Protein AF-B2U3Y5-F1 (afdb_monomer)

Sequence (86 aa):
MKNLIAELLLKLAQKEEESKELCAQVEALEIIVTAMLRNMAQNDQQRLIEQVDGALYEVKPDASIPDDDTELLRNYVKKLLKHPRQ

InterPro domains:
  IPR019732 Sigma-S stabilisation anti-adaptor protein [MF_01198] (1-86)
  IPR019732 Sigma-S stabilisation anti-adaptor protein [NF007598] (1-86)
  IPR019732 Sigma-S stabilisation anti-adaptor protein [PF10796] (1-85)

Structure (mmCIF, N/CA/C/O backbone):
data_AF-B2U3Y5-F1
#
_entry.id   AF-B2U3Y5-F1
#
loop_
_atom_site.group_PD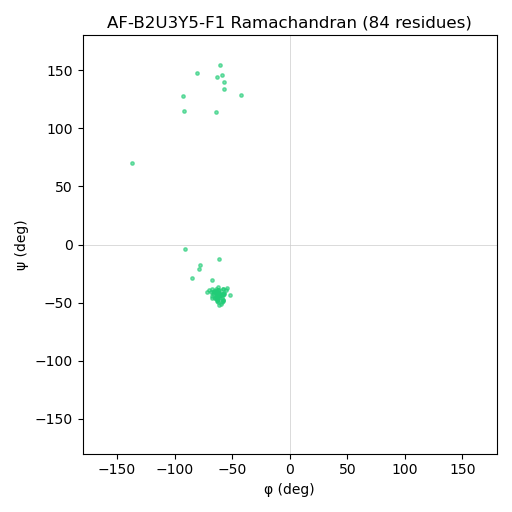B
_atom_site.id
_atom_site.type_symbol
_atom_site.label_atom_id
_atom_site.label_alt_id
_atom_site.label_comp_id
_atom_site.label_asym_id
_atom_site.label_entity_id
_atom_site.label_seq_id
_atom_site.pdbx_PDB_ins_code
_atom_site.Cartn_x
_atom_site.Cartn_y
_atom_site.Cartn_z
_atom_site.occupancy
_atom_site.B_iso_or_equiv
_atom_site.auth_seq_id
_atom_site.auth_comp_id
_atom_site.auth_asym_id
_atom_site.auth_atom_id
_atom_site.pdbx_PDB_model_num
ATOM 1 N N . MET A 1 1 ? 30.220 7.942 -22.158 1.00 66.50 1 MET A N 1
ATOM 2 C CA . MET A 1 1 ? 30.013 7.099 -20.957 1.00 66.50 1 MET A CA 1
ATOM 3 C C . MET A 1 1 ? 29.888 7.919 -19.671 1.00 66.50 1 MET A C 1
ATOM 5 O O . MET A 1 1 ? 28.894 7.735 -18.990 1.00 66.50 1 MET A O 1
ATOM 9 N N . LYS A 1 2 ? 30.807 8.856 -19.358 1.00 77.12 2 LYS A N 1
ATOM 10 C CA . LYS A 1 2 ? 30.698 9.721 -18.156 1.00 77.12 2 LYS A CA 1
ATOM 11 C C . LYS A 1 2 ? 29.344 10.448 -18.037 1.00 77.12 2 LYS A C 1
ATOM 13 O O . LYS A 1 2 ? 28.752 10.421 -16.968 1.00 77.12 2 LYS A O 1
ATOM 18 N N . ASN A 1 3 ? 28.826 10.997 -19.140 1.00 90.50 3 ASN A N 1
ATOM 19 C CA . ASN A 1 3 ? 27.523 11.680 -19.150 1.00 90.50 3 ASN A CA 1
ATOM 20 C C . ASN A 1 3 ? 26.362 10.735 -18.812 1.00 90.50 3 ASN A C 1
ATOM 22 O O . ASN A 1 3 ? 25.526 11.079 -17.992 1.00 90.50 3 ASN A O 1
ATOM 26 N N . LEU A 1 4 ? 26.369 9.512 -19.356 1.00 95.25 4 LEU A N 1
ATOM 27 C CA . LEU A 1 4 ? 25.335 8.516 -19.061 1.00 95.25 4 LEU A CA 1
ATOM 28 C C . LEU A 1 4 ? 25.328 8.132 -17.575 1.00 95.25 4 LEU A C 1
ATOM 30 O O . LEU A 1 4 ? 24.265 8.032 -16.977 1.00 95.25 4 LEU A O 1
ATOM 34 N N . ILE A 1 5 ? 26.502 7.953 -16.961 1.00 96.12 5 ILE A N 1
ATOM 35 C CA . ILE A 1 5 ? 26.595 7.660 -15.522 1.00 96.12 5 ILE A CA 1
ATOM 36 C C . ILE A 1 5 ? 26.048 8.836 -14.704 1.00 96.12 5 ILE A C 1
ATOM 38 O O . ILE A 1 5 ? 25.269 8.618 -13.783 1.00 96.12 5 ILE A O 1
ATOM 42 N N . ALA A 1 6 ? 26.409 10.074 -15.055 1.00 95.50 6 ALA A N 1
ATOM 43 C CA . ALA A 1 6 ? 25.906 11.263 -14.369 1.00 95.50 6 ALA A CA 1
ATOM 44 C C . ALA A 1 6 ? 24.375 11.399 -14.487 1.00 95.50 6 ALA A C 1
ATOM 46 O O . ALA A 1 6 ? 23.706 11.663 -13.491 1.00 95.50 6 ALA A O 1
ATOM 47 N N . GLU A 1 7 ? 23.811 11.152 -15.671 1.00 96.06 7 GLU A N 1
ATOM 48 C CA . GLU A 1 7 ? 22.361 11.152 -15.895 1.00 96.06 7 GLU A CA 1
ATOM 49 C C . GLU A 1 7 ? 21.647 10.051 -15.100 1.00 96.06 7 GLU A C 1
ATOM 51 O O . GLU A 1 7 ? 20.585 10.295 -14.529 1.00 96.06 7 GLU A O 1
ATOM 56 N N . LEU A 1 8 ? 22.219 8.844 -15.035 1.00 97.19 8 LEU A N 1
ATOM 57 C CA . LEU A 1 8 ? 21.655 7.745 -14.249 1.00 97.19 8 LEU A CA 1
ATOM 58 C C . LEU A 1 8 ? 21.696 8.037 -12.746 1.00 97.19 8 LEU A C 1
ATOM 60 O O . LEU A 1 8 ? 20.713 7.771 -12.063 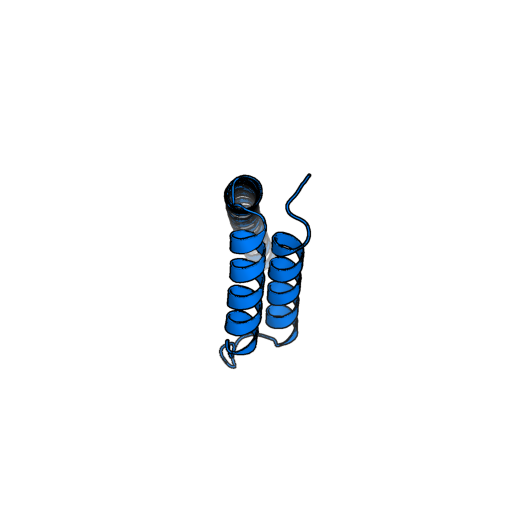1.00 97.19 8 LEU A O 1
ATOM 64 N N . LEU A 1 9 ? 22.787 8.620 -12.238 1.00 96.94 9 LEU A N 1
ATOM 65 C CA . LEU A 1 9 ? 22.890 9.029 -10.834 1.00 96.94 9 LEU A CA 1
ATOM 66 C C . LEU A 1 9 ? 21.881 10.128 -10.486 1.00 96.94 9 LEU A C 1
ATOM 68 O O . LEU A 1 9 ? 21.258 10.062 -9.429 1.00 96.94 9 LEU A O 1
ATOM 72 N N . LEU A 1 10 ? 21.673 11.098 -11.381 1.00 96.44 10 LEU A N 1
ATOM 73 C CA . LEU A 1 10 ? 20.661 12.136 -11.187 1.00 96.44 10 LEU A CA 1
ATOM 74 C C . LEU A 1 10 ? 19.247 11.538 -11.139 1.00 96.44 10 LEU A C 1
ATOM 76 O O . LEU A 1 10 ? 18.485 11.847 -10.228 1.00 96.44 10 LEU A O 1
ATOM 80 N N . LYS A 1 11 ? 18.917 10.635 -12.071 1.00 96.94 11 LYS A N 1
ATOM 81 C CA . LYS A 1 11 ? 17.623 9.933 -12.085 1.00 96.94 11 LYS A CA 1
ATOM 82 C C . LYS A 1 11 ? 17.418 9.064 -10.847 1.00 96.94 11 LYS A C 1
ATOM 84 O O . LYS A 1 11 ? 16.307 8.996 -10.335 1.00 96.94 11 LYS A O 1
ATOM 89 N N . LEU A 1 12 ? 18.468 8.395 -10.370 1.00 97.94 12 LEU A N 1
ATOM 90 C CA . LEU A 1 12 ? 18.409 7.596 -9.146 1.00 97.94 12 LEU A CA 1
ATOM 91 C C . LEU A 1 12 ? 18.115 8.485 -7.932 1.00 97.94 12 LEU A C 1
ATOM 93 O O . LEU A 1 12 ? 17.243 8.152 -7.142 1.00 97.94 12 LEU A O 1
ATOM 97 N N . ALA A 1 13 ? 18.795 9.628 -7.820 1.00 96.62 13 ALA A N 1
ATOM 98 C CA . ALA A 1 13 ? 18.570 10.578 -6.734 1.00 96.62 13 ALA A CA 1
ATOM 99 C C . ALA A 1 13 ? 17.143 11.151 -6.746 1.00 96.62 13 ALA A C 1
ATOM 101 O O . ALA A 1 13 ? 16.532 11.286 -5.693 1.00 96.62 13 ALA A O 1
ATOM 102 N N . GLN A 1 14 ? 16.598 11.443 -7.930 1.00 97.00 14 GLN A N 1
ATOM 103 C CA . GLN A 1 14 ? 15.206 11.883 -8.075 1.00 97.00 14 GLN A CA 1
ATOM 104 C C . GLN A 1 14 ? 14.220 10.796 -7.631 1.00 97.00 14 GLN A C 1
ATOM 106 O O 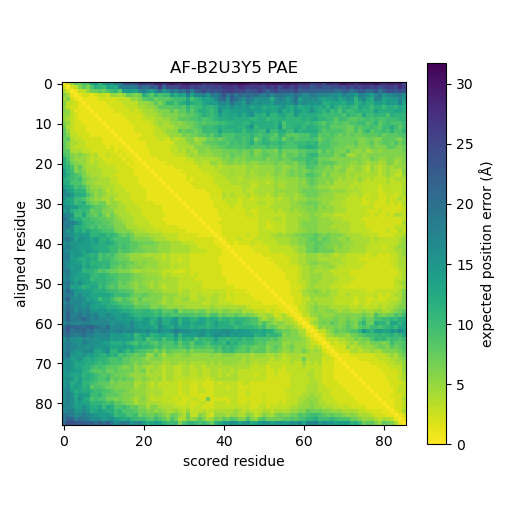. GLN A 1 14 ? 13.343 11.066 -6.819 1.00 97.00 14 GLN A O 1
ATOM 111 N N . LYS A 1 15 ? 14.413 9.551 -8.088 1.00 97.12 15 LYS A N 1
ATOM 112 C CA . LYS A 1 15 ? 13.567 8.416 -7.689 1.00 97.12 15 LYS A CA 1
ATOM 113 C C . LYS A 1 15 ? 13.627 8.114 -6.193 1.00 97.12 15 LYS A C 1
ATOM 115 O O . LYS A 1 15 ? 12.622 7.724 -5.614 1.00 97.12 15 LYS A O 1
ATOM 120 N N . GLU A 1 16 ? 14.796 8.269 -5.578 1.00 97.44 16 GLU A N 1
ATOM 121 C CA . GLU A 1 16 ? 14.966 8.102 -4.133 1.00 97.44 16 GLU A CA 1
ATOM 122 C C . GLU A 1 16 ? 14.135 9.131 -3.357 1.00 97.44 16 GLU A C 1
ATOM 124 O O . GLU A 1 16 ? 13.483 8.783 -2.375 1.00 97.44 16 GLU A O 1
ATOM 129 N N . GLU A 1 17 ? 14.122 10.388 -3.806 1.00 97.25 17 GLU A N 1
ATOM 130 C CA . GLU A 1 17 ? 13.319 11.436 -3.173 1.00 97.25 17 GLU A CA 1
ATOM 1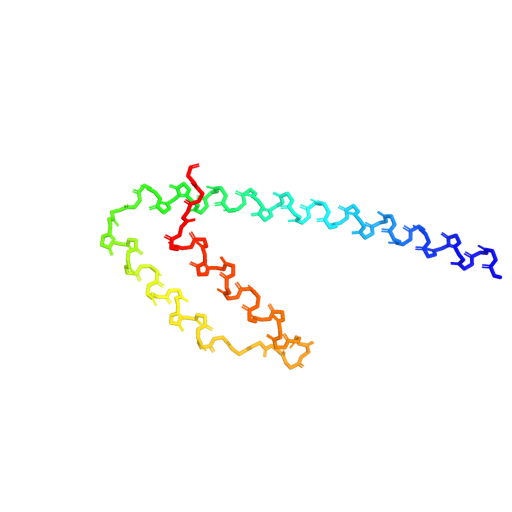31 C C . GLU A 1 17 ? 11.816 11.187 -3.347 1.00 97.25 17 GLU A C 1
ATOM 133 O O . GLU A 1 17 ? 11.075 11.206 -2.365 1.00 97.25 17 GLU A O 1
ATOM 138 N N . GLU A 1 18 ? 11.377 10.843 -4.561 1.00 96.69 18 GLU A N 1
ATOM 139 C CA . GLU A 1 18 ? 9.986 10.448 -4.831 1.00 96.69 18 GLU A CA 1
ATOM 140 C C . GLU A 1 18 ? 9.564 9.252 -3.958 1.00 96.69 18 GLU A C 1
ATOM 142 O O . GLU A 1 18 ? 8.477 9.238 -3.381 1.00 96.69 18 GLU A O 1
ATOM 147 N N . SER A 1 19 ? 10.444 8.258 -3.798 1.00 96.12 19 SER A N 1
ATOM 148 C CA . SER A 1 19 ? 10.196 7.090 -2.949 1.00 96.12 19 SER A CA 1
ATOM 149 C C . SER A 1 19 ? 10.062 7.462 -1.469 1.00 96.12 19 SER A C 1
ATOM 151 O O . SER A 1 19 ? 9.227 6.887 -0.769 1.00 96.12 19 SER A O 1
ATOM 153 N N . LYS A 1 20 ? 10.859 8.413 -0.968 1.00 97.00 20 LYS A N 1
ATOM 154 C CA . LYS A 1 20 ? 10.743 8.907 0.415 1.00 97.00 20 LYS A CA 1
ATOM 155 C C . LYS A 1 20 ? 9.437 9.645 0.643 1.00 97.00 20 LYS A C 1
ATOM 157 O O . LYS A 1 20 ? 8.799 9.432 1.673 1.00 97.00 20 LYS A O 1
ATOM 162 N N . GLU A 1 21 ? 9.032 10.477 -0.310 1.00 97.25 21 GLU A N 1
ATOM 163 C CA . GLU A 1 21 ? 7.767 11.197 -0.230 1.00 97.25 21 GLU A CA 1
ATOM 164 C C . GLU A 1 21 ? 6.584 10.220 -0.204 1.00 97.25 21 GLU A C 1
ATOM 166 O O . GLU A 1 21 ? 5.734 10.302 0.683 1.00 97.25 21 GLU A O 1
ATOM 171 N N . LEU A 1 22 ? 6.573 9.234 -1.107 1.00 96.31 22 LEU A N 1
ATOM 172 C CA . LEU A 1 22 ? 5.550 8.186 -1.128 1.00 96.31 22 LEU A CA 1
ATOM 173 C C . LEU A 1 22 ? 5.531 7.376 0.171 1.00 96.31 22 LEU A C 1
ATOM 175 O O . LEU A 1 22 ? 4.455 7.104 0.703 1.00 96.31 22 LEU A O 1
ATOM 179 N N . CYS A 1 23 ? 6.701 7.028 0.713 1.00 95.75 23 CYS A N 1
ATOM 180 C CA . CYS A 1 23 ? 6.803 6.330 1.992 1.00 95.75 23 CYS A CA 1
ATOM 181 C C . CYS A 1 23 ? 6.147 7.141 3.121 1.00 95.75 23 CYS A C 1
ATOM 183 O O . CYS A 1 23 ? 5.277 6.627 3.823 1.00 95.75 23 CYS A O 1
ATOM 185 N N . ALA A 1 24 ? 6.477 8.431 3.236 1.00 96.56 24 ALA A N 1
ATOM 186 C CA . ALA A 1 24 ? 5.893 9.309 4.247 1.00 96.56 24 ALA A CA 1
ATOM 187 C C . ALA A 1 24 ? 4.367 9.451 4.094 1.00 96.56 24 ALA A C 1
ATOM 189 O O . ALA A 1 24 ? 3.637 9.449 5.088 1.00 96.56 24 ALA A O 1
ATOM 190 N N . GLN A 1 25 ? 3.864 9.537 2.858 1.00 96.94 25 GLN A N 1
ATOM 191 C CA . GLN A 1 25 ? 2.425 9.590 2.591 1.00 96.94 25 GLN A CA 1
ATOM 192 C C . GLN A 1 25 ? 1.718 8.295 3.011 1.00 96.94 25 GLN A C 1
ATOM 194 O O . GLN A 1 25 ? 0.681 8.348 3.677 1.00 96.94 25 GLN A O 1
ATOM 199 N N . VAL A 1 26 ? 2.281 7.133 2.667 1.00 93.81 26 VAL A N 1
ATOM 200 C CA . VAL A 1 26 ? 1.727 5.828 3.055 1.00 93.81 26 VAL A CA 1
ATOM 201 C C . VAL A 1 26 ? 1.735 5.663 4.575 1.00 93.81 26 VAL A C 1
ATOM 203 O O . VAL A 1 26 ? 0.729 5.234 5.137 1.00 93.81 26 VAL A O 1
ATOM 206 N N . GLU A 1 27 ? 2.806 6.066 5.260 1.00 93.12 27 GLU A N 1
ATOM 207 C CA . GLU A 1 27 ? 2.873 6.031 6.726 1.00 93.12 27 GLU A CA 1
ATOM 208 C C . GLU A 1 27 ? 1.828 6.941 7.382 1.00 93.12 27 GLU A C 1
ATOM 210 O O . GLU A 1 27 ? 1.164 6.536 8.340 1.00 93.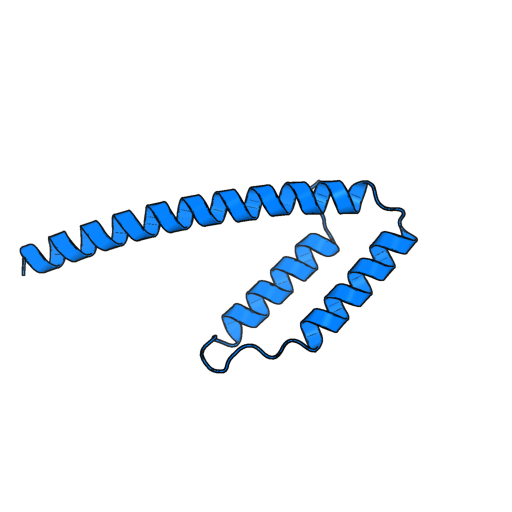12 27 GLU A O 1
ATOM 215 N N . ALA A 1 28 ? 1.635 8.157 6.862 1.00 95.31 28 ALA A N 1
ATOM 216 C CA . ALA A 1 28 ? 0.615 9.071 7.367 1.00 95.31 28 ALA A CA 1
ATOM 217 C C . ALA A 1 28 ? -0.796 8.482 7.209 1.00 95.31 28 ALA A C 1
ATOM 219 O O . ALA A 1 28 ? -1.602 8.529 8.144 1.00 95.31 28 ALA A O 1
ATOM 220 N N . LEU A 1 29 ? -1.086 7.874 6.056 1.00 94.94 29 LEU A N 1
ATOM 221 C CA . LEU A 1 29 ? -2.353 7.183 5.821 1.00 94.94 29 LEU A CA 1
ATOM 222 C C . LEU A 1 29 ? -2.521 5.978 6.751 1.00 94.94 29 LEU A C 1
ATOM 224 O O . LEU A 1 29 ? -3.602 5.796 7.308 1.00 94.94 29 LEU A O 1
ATOM 228 N N . GLU A 1 30 ? -1.466 5.196 6.982 1.00 93.50 30 GLU A N 1
ATOM 229 C CA . GLU A 1 30 ? -1.487 4.062 7.911 1.00 93.50 30 GLU A CA 1
ATOM 230 C C . GLU A 1 30 ? -1.871 4.506 9.329 1.00 93.50 30 GLU A C 1
ATOM 232 O O . GLU A 1 30 ? -2.700 3.862 9.977 1.00 93.50 30 GLU A O 1
ATOM 237 N N . ILE A 1 31 ? -1.320 5.631 9.799 1.00 94.38 31 ILE A N 1
ATOM 238 C CA . ILE A 1 31 ? -1.642 6.215 11.109 1.00 94.38 31 ILE A CA 1
ATOM 239 C C . ILE A 1 31 ? -3.112 6.639 11.166 1.00 94.38 31 ILE A C 1
ATOM 241 O O . ILE A 1 31 ? -3.802 6.320 12.135 1.00 94.38 31 ILE A O 1
ATOM 245 N N . ILE A 1 32 ? -3.608 7.324 10.132 1.00 95.19 32 ILE A N 1
ATOM 246 C CA . ILE A 1 32 ? -5.001 7.786 10.072 1.00 95.19 32 ILE A CA 1
ATOM 247 C C . ILE A 1 32 ? -5.963 6.593 10.069 1.00 95.19 32 ILE A C 1
ATOM 249 O O . ILE A 1 32 ? -6.891 6.550 10.875 1.00 95.19 32 ILE A O 1
ATOM 253 N N . VAL A 1 33 ? -5.717 5.597 9.215 1.00 93.56 33 VAL A N 1
ATOM 254 C CA . VAL A 1 33 ? -6.528 4.373 9.134 1.00 93.56 33 VAL A CA 1
ATOM 255 C C . VAL A 1 33 ? -6.488 3.614 10.458 1.00 93.56 33 VAL A C 1
ATOM 257 O O . VAL A 1 33 ? -7.529 3.202 10.966 1.00 93.56 33 VAL A O 1
ATOM 260 N N . THR A 1 34 ? -5.310 3.486 11.069 1.00 93.19 34 THR A N 1
ATOM 261 C CA . THR A 1 34 ? -5.148 2.859 12.387 1.00 93.19 34 THR A CA 1
ATOM 262 C C . THR A 1 34 ? -5.966 3.585 13.453 1.00 93.19 34 THR A C 1
ATOM 264 O O . THR A 1 34 ? -6.682 2.944 14.222 1.00 93.19 34 THR A O 1
ATOM 267 N N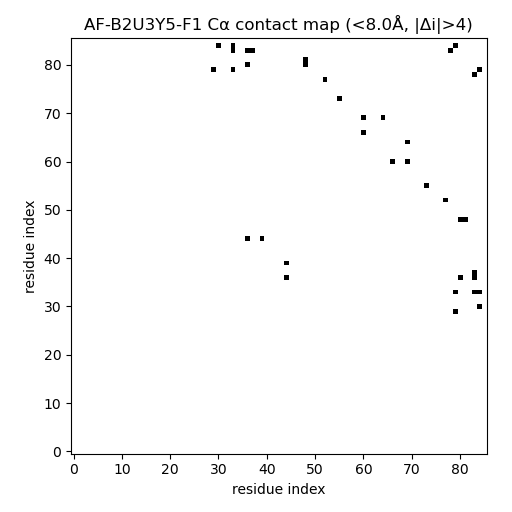 . ALA A 1 35 ? -5.907 4.918 13.491 1.00 93.88 35 ALA A N 1
ATOM 268 C CA . ALA A 1 35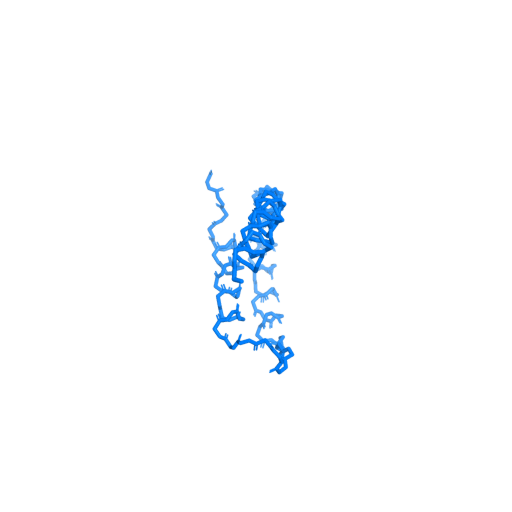 ? -6.692 5.717 14.424 1.00 93.88 35 ALA A CA 1
ATOM 269 C C . ALA A 1 35 ? -8.199 5.533 14.195 1.00 93.88 35 ALA A C 1
ATOM 271 O O . ALA A 1 35 ? -8.943 5.380 15.162 1.00 93.88 35 ALA A O 1
ATOM 272 N N . MET A 1 36 ? -8.652 5.485 12.940 1.00 94.00 36 MET A N 1
ATOM 273 C CA . MET A 1 36 ? -10.055 5.216 12.617 1.00 94.00 36 MET A CA 1
ATOM 274 C C . MET A 1 36 ? -10.483 3.832 13.114 1.00 94.00 36 MET A C 1
ATOM 276 O O . MET A 1 36 ? -11.435 3.745 13.882 1.00 94.00 36 MET A O 1
ATOM 280 N N . LEU A 1 37 ? -9.739 2.772 12.775 1.00 92.38 37 LEU A N 1
ATOM 281 C CA . LEU A 1 37 ? -10.053 1.396 13.183 1.00 92.38 37 LEU A CA 1
ATOM 282 C C . LEU A 1 37 ? -10.117 1.234 14.705 1.00 92.38 37 LEU A C 1
ATOM 284 O O . LEU A 1 37 ? -10.982 0.528 15.211 1.00 92.38 37 LEU A O 1
ATOM 288 N N . ARG A 1 38 ? -9.231 1.911 15.443 1.00 89.88 38 ARG A N 1
ATOM 289 C CA . ARG A 1 38 ? -9.201 1.882 16.916 1.00 89.88 38 ARG A CA 1
ATOM 290 C C . ARG A 1 38 ? -10.407 2.539 17.572 1.00 89.88 38 ARG A C 1
ATOM 292 O O . ARG A 1 38 ? -10.766 2.162 18.681 1.00 89.88 38 ARG A O 1
ATOM 299 N N . ASN A 1 39 ? -10.984 3.545 16.921 1.00 93.06 39 ASN A N 1
ATOM 300 C CA . ASN A 1 39 ? -12.150 4.264 17.432 1.00 93.06 39 ASN A CA 1
ATOM 301 C C . ASN A 1 39 ? -13.476 3.648 16.956 1.00 93.06 39 ASN A C 1
ATOM 303 O O . ASN A 1 39 ? -14.542 4.108 17.362 1.00 93.06 39 ASN A O 1
ATOM 307 N N . MET A 1 40 ? -13.430 2.620 16.105 1.00 94.12 40 MET A N 1
ATOM 308 C CA . MET A 1 40 ? -14.614 1.888 15.667 1.0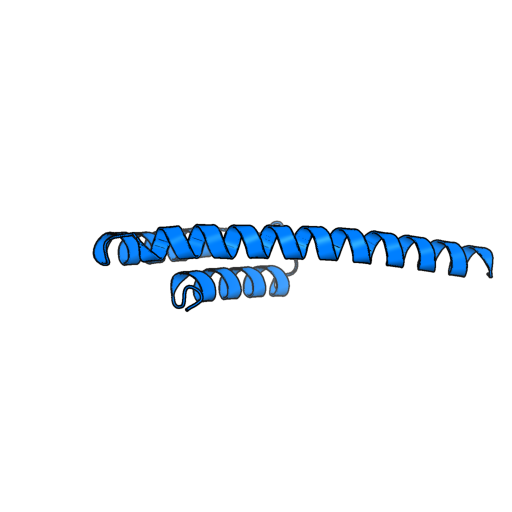0 94.12 40 MET A CA 1
ATOM 309 C C . MET A 1 40 ? -15.045 0.856 16.711 1.00 94.12 40 MET A C 1
ATOM 311 O O . MET A 1 40 ? -14.223 0.247 17.395 1.00 94.12 40 MET A O 1
ATOM 315 N N . ALA A 1 41 ? -16.354 0.614 16.807 1.00 95.12 41 ALA A N 1
ATOM 316 C CA . ALA A 1 41 ? -16.868 -0.507 17.580 1.00 95.12 41 ALA A CA 1
ATOM 317 C C . ALA A 1 41 ? -16.382 -1.833 16.971 1.00 95.12 41 ALA A C 1
ATOM 319 O O . ALA A 1 41 ? -16.309 -1.974 15.752 1.00 95.12 41 ALA A O 1
ATOM 320 N N . GLN A 1 42 ? -16.104 -2.830 17.813 1.00 91.56 42 GLN A N 1
ATOM 321 C CA . GLN A 1 42 ? -15.511 -4.102 17.382 1.00 91.56 42 GLN A CA 1
ATOM 322 C C . GLN A 1 42 ? -16.313 -4.805 16.272 1.00 91.56 42 GLN A C 1
ATOM 324 O O . GLN A 1 42 ? -15.727 -5.344 15.337 1.00 91.56 42 GLN A O 1
ATOM 329 N N . ASN A 1 43 ? -17.648 -4.769 16.340 1.00 94.81 43 ASN A N 1
ATOM 330 C CA . ASN A 1 43 ? -18.508 -5.365 15.312 1.00 94.81 43 ASN A CA 1
ATOM 331 C C . ASN A 1 43 ? -18.377 -4.645 13.963 1.00 94.81 43 ASN A C 1
ATOM 333 O O . ASN A 1 43 ? -18.315 -5.296 12.922 1.00 94.81 43 ASN A O 1
ATOM 337 N N . ASP A 1 44 ? -18.305 -3.311 13.979 1.00 95.56 44 ASP A N 1
ATOM 338 C CA . ASP A 1 44 ? -18.136 -2.508 12.766 1.00 95.56 44 ASP A CA 1
ATOM 339 C C . ASP A 1 44 ? -16.734 -2.691 12.186 1.00 95.56 44 ASP A C 1
ATOM 341 O O . ASP A 1 44 ? -16.579 -2.807 10.971 1.00 95.56 44 ASP A O 1
ATOM 345 N N . GLN A 1 45 ? -15.719 -2.778 13.051 1.00 93.06 45 GLN A N 1
ATOM 346 C CA . GLN A 1 45 ? -14.351 -3.087 12.654 1.00 93.06 45 GLN A CA 1
ATOM 347 C C . GLN A 1 45 ? -14.289 -4.458 11.973 1.00 93.06 45 GLN A C 1
ATOM 349 O O . GLN A 1 45 ? -13.786 -4.558 10.860 1.00 93.06 45 GLN A O 1
ATOM 354 N N . GLN A 1 46 ? -14.844 -5.504 12.590 1.00 92.94 46 GLN A N 1
ATOM 355 C CA . GLN A 1 46 ? -14.844 -6.852 12.021 1.00 92.94 46 GLN A CA 1
ATOM 356 C C . GLN A 1 46 ? -15.578 -6.902 10.674 1.00 92.94 46 GLN A C 1
ATOM 358 O O . GLN A 1 46 ? -15.060 -7.460 9.707 1.00 92.94 46 GLN A O 1
ATOM 363 N N . ARG A 1 47 ? -16.741 -6.246 10.580 1.00 95.81 47 ARG A N 1
ATOM 364 C CA . ARG A 1 47 ? -17.494 -6.136 9.327 1.00 95.81 47 ARG A CA 1
ATOM 365 C C . ARG A 1 47 ? -16.690 -5.427 8.238 1.00 95.81 47 ARG A C 1
ATOM 367 O O . ARG A 1 47 ? -16.694 -5.875 7.094 1.00 95.81 47 ARG A O 1
ATOM 374 N N . LEU A 1 48 ? -16.004 -4.335 8.576 1.00 94.56 48 LEU A N 1
ATOM 375 C CA . LEU A 1 48 ? -15.141 -3.617 7.639 1.00 94.56 48 LEU A CA 1
ATOM 376 C C . LEU A 1 48 ? -13.993 -4.510 7.156 1.00 94.56 48 LEU A C 1
ATOM 378 O O . LEU A 1 48 ? -13.714 -4.541 5.961 1.00 94.56 48 LEU A O 1
ATOM 382 N N . ILE A 1 49 ? -13.355 -5.258 8.060 1.00 92.62 49 ILE A N 1
ATOM 383 C CA . ILE A 1 49 ? -12.272 -6.186 7.711 1.00 92.62 49 ILE A CA 1
ATOM 384 C C . ILE A 1 49 ? -12.765 -7.222 6.696 1.00 92.62 49 ILE A C 1
ATOM 386 O O . ILE A 1 49 ? -12.116 -7.419 5.673 1.00 92.62 49 ILE A O 1
ATOM 390 N N . GLU A 1 50 ? -13.921 -7.841 6.937 1.00 94.31 50 GLU A N 1
ATOM 391 C CA . GLU A 1 50 ? -14.514 -8.829 6.024 1.00 94.31 50 GLU A CA 1
ATOM 392 C C . GLU A 1 50 ? -14.865 -8.227 4.659 1.00 94.31 50 GLU A C 1
ATOM 394 O O . GLU A 1 50 ? -14.592 -8.834 3.623 1.00 94.31 50 GLU A O 1
ATOM 399 N N . GLN A 1 51 ? -15.422 -7.013 4.644 1.00 95.19 51 GLN A N 1
ATOM 400 C CA . GLN A 1 51 ? -15.745 -6.301 3.408 1.00 95.19 51 GLN A CA 1
ATOM 401 C C . GLN A 1 51 ? -14.498 -5.972 2.591 1.00 95.19 51 GLN A C 1
ATOM 403 O O . GLN A 1 51 ? -14.495 -6.175 1.378 1.00 95.19 51 GLN A O 1
ATOM 408 N N . VAL A 1 52 ? -13.437 -5.484 3.238 1.00 93.56 52 VAL A N 1
ATOM 409 C CA . VAL A 1 52 ? -12.184 -5.173 2.546 1.00 93.56 52 VAL A CA 1
ATOM 410 C C . VAL A 1 52 ? -11.506 -6.449 2.058 1.00 93.56 52 VAL A C 1
ATOM 412 O O . VAL A 1 52 ? -11.022 -6.463 0.933 1.00 93.56 52 VAL A O 1
ATOM 415 N N . ASP A 1 53 ? -11.499 -7.532 2.839 1.00 90.88 53 ASP A N 1
ATOM 416 C CA . ASP A 1 53 ? -10.875 -8.792 2.414 1.00 90.88 53 ASP A CA 1
ATOM 417 C C . ASP A 1 53 ? -11.606 -9.402 1.204 1.00 90.88 53 ASP A C 1
ATOM 419 O O . ASP A 1 53 ? -10.972 -9.840 0.240 1.00 90.88 53 ASP A O 1
ATOM 423 N N . GLY A 1 54 ? -12.944 -9.339 1.204 1.00 92.25 54 GLY A N 1
ATOM 424 C CA . GLY A 1 54 ? -13.772 -9.715 0.058 1.00 92.25 54 GLY A CA 1
ATOM 425 C C . GLY A 1 54 ? -13.511 -8.835 -1.165 1.00 92.25 54 GLY A C 1
ATOM 426 O O . GLY A 1 54 ? -13.237 -9.353 -2.246 1.00 92.25 54 GLY A O 1
ATOM 427 N N . ALA A 1 55 ? -13.510 -7.510 -0.992 1.00 91.75 55 ALA A N 1
ATOM 428 C CA . ALA A 1 55 ? -13.231 -6.571 -2.077 1.00 91.75 55 ALA A CA 1
ATOM 429 C C . ALA A 1 55 ? -11.832 -6.784 -2.666 1.00 91.75 55 ALA A C 1
ATOM 431 O O . ALA A 1 55 ? -11.680 -6.830 -3.883 1.00 91.75 55 ALA A O 1
ATOM 432 N N . LEU A 1 56 ? -10.813 -6.984 -1.823 1.00 89.00 56 LEU A N 1
ATOM 433 C CA . LEU A 1 56 ? -9.468 -7.310 -2.281 1.00 89.00 56 LEU A CA 1
ATOM 434 C C . LEU A 1 56 ? -9.493 -8.580 -3.123 1.00 89.00 56 LEU A C 1
ATOM 436 O O . LEU A 1 56 ? -8.914 -8.584 -4.204 1.00 89.00 56 LEU A O 1
ATOM 440 N N . TYR A 1 57 ? -10.145 -9.656 -2.672 1.00 85.25 57 TYR A N 1
ATOM 441 C CA . TYR A 1 57 ? -10.235 -10.911 -3.428 1.00 85.25 57 TYR A CA 1
ATOM 442 C C . TYR A 1 57 ? -10.800 -10.718 -4.845 1.00 85.25 57 TYR A C 1
ATOM 444 O O . TYR A 1 57 ? -10.291 -11.325 -5.785 1.00 85.25 57 TYR A O 1
ATOM 452 N N . GLU A 1 58 ? -11.772 -9.822 -5.017 1.00 87.19 58 GLU A N 1
ATOM 453 C CA . GLU A 1 58 ? -12.379 -9.534 -6.321 1.00 87.19 58 GLU A CA 1
ATOM 454 C C . GLU A 1 58 ? -11.550 -8.609 -7.223 1.00 87.19 58 GLU A C 1
ATOM 456 O O . GLU A 1 58 ? -11.728 -8.627 -8.445 1.00 87.19 58 GLU A O 1
ATOM 461 N N . VAL A 1 59 ? -10.621 -7.825 -6.663 1.00 84.94 59 VAL A N 1
ATOM 462 C CA . VAL A 1 59 ? -9.731 -6.969 -7.459 1.00 84.94 59 VAL A CA 1
ATOM 463 C C . VAL A 1 59 ? -8.837 -7.843 -8.331 1.00 84.94 59 VAL A C 1
ATOM 465 O O . VAL A 1 59 ? -7.957 -8.548 -7.839 1.00 84.94 59 VAL A O 1
ATOM 468 N N . LYS A 1 60 ? -9.022 -7.759 -9.646 1.00 83.25 60 LYS A N 1
ATOM 469 C CA . LYS A 1 60 ? -8.062 -8.286 -10.614 1.00 83.25 60 LYS A CA 1
ATOM 470 C C . LYS A 1 60 ? -7.105 -7.155 -10.976 1.00 83.25 60 LYS A C 1
ATOM 472 O O . LYS A 1 60 ? -7.579 -6.155 -11.520 1.00 83.25 60 LYS A O 1
ATOM 477 N N . PRO A 1 61 ? -5.810 -7.262 -10.638 1.00 82.00 61 PRO A N 1
ATOM 478 C CA . PRO A 1 61 ? -4.844 -6.265 -11.067 1.00 82.00 61 PRO A CA 1
ATOM 479 C C . PRO A 1 61 ? -4.802 -6.212 -12.598 1.00 82.00 61 PRO A C 1
ATOM 481 O O . PRO A 1 61 ? -5.148 -7.182 -13.280 1.00 82.00 61 PRO A O 1
ATOM 484 N N . ASP A 1 62 ? -4.404 -5.062 -13.136 1.00 85.62 62 ASP A N 1
ATOM 485 C CA . ASP A 1 62 ? -4.112 -4.957 -14.562 1.00 85.62 62 ASP A CA 1
ATOM 486 C C . ASP A 1 62 ? -2.998 -5.951 -14.927 1.00 85.62 62 ASP A C 1
ATOM 488 O O . ASP A 1 62 ? -2.089 -6.188 -14.134 1.00 85.62 62 ASP A O 1
ATOM 492 N N . ALA A 1 63 ? -3.046 -6.512 -16.135 1.00 84.12 63 ALA A N 1
ATOM 493 C CA . ALA A 1 63 ? -2.080 -7.504 -16.612 1.00 84.12 63 ALA A CA 1
ATOM 494 C C . ALA A 1 63 ? -0.636 -6.963 -16.664 1.00 84.12 63 ALA A C 1
ATOM 496 O O . ALA A 1 63 ? 0.309 -7.727 -16.846 1.00 84.12 63 ALA A O 1
ATOM 497 N N . SER A 1 64 ? -0.471 -5.642 -16.539 1.00 89.44 64 SER A N 1
ATOM 498 C CA . SER A 1 64 ? 0.813 -4.951 -16.433 1.00 89.44 64 SER A CA 1
ATOM 499 C C . SER A 1 64 ? 1.454 -5.030 -15.040 1.00 89.44 64 SER A C 1
ATOM 501 O O . SER A 1 64 ? 2.653 -4.775 -14.918 1.00 89.44 64 SER A O 1
ATOM 503 N N . ILE A 1 65 ? 0.688 -5.374 -14.000 1.00 85.62 65 ILE A N 1
ATOM 504 C CA . ILE A 1 65 ? 1.154 -5.421 -12.613 1.00 85.62 65 ILE A CA 1
ATOM 505 C C . ILE A 1 65 ? 1.624 -6.848 -12.299 1.00 85.62 65 ILE A C 1
ATOM 507 O O . ILE A 1 65 ? 0.855 -7.789 -12.500 1.00 85.62 65 ILE A O 1
ATOM 511 N N . PRO A 1 66 ? 2.851 -7.035 -11.782 1.00 87.38 66 PRO A N 1
ATOM 512 C CA . PRO A 1 66 ? 3.308 -8.340 -11.325 1.00 87.38 66 PRO A CA 1
ATOM 513 C C . PRO A 1 66 ? 2.383 -8.931 -10.252 1.00 87.38 66 PRO A C 1
ATOM 515 O O . PRO A 1 66 ? 1.936 -8.228 -9.338 1.00 87.38 66 PRO A O 1
ATOM 518 N N . ASP A 1 67 ? 2.136 -10.239 -10.327 1.00 85.38 67 ASP A N 1
ATOM 519 C CA . ASP A 1 67 ? 1.323 -10.947 -9.330 1.00 85.38 67 ASP A CA 1
ATOM 520 C C . ASP A 1 67 ? 1.908 -10.784 -7.915 1.00 85.38 67 ASP A C 1
ATOM 522 O O . ASP A 1 67 ? 1.162 -10.532 -6.965 1.00 85.38 67 ASP A O 1
ATOM 526 N N . ASP A 1 68 ? 3.241 -10.811 -7.797 1.00 89.12 68 ASP A N 1
ATOM 527 C CA . ASP A 1 68 ? 3.972 -10.629 -6.538 1.00 89.12 68 ASP A CA 1
ATOM 528 C C . ASP A 1 68 ? 3.676 -9.270 -5.877 1.00 89.12 68 ASP A C 1
ATOM 530 O O . ASP A 1 68 ? 3.446 -9.206 -4.668 1.00 89.12 68 ASP A O 1
ATOM 534 N N . ASP A 1 69 ? 3.619 -8.183 -6.656 1.00 89.06 69 ASP A N 1
ATOM 535 C CA . ASP A 1 69 ? 3.329 -6.836 -6.141 1.00 89.06 69 ASP A CA 1
ATOM 536 C C . ASP A 1 69 ? 1.885 -6.745 -5.632 1.00 89.06 69 ASP A C 1
ATOM 538 O O . ASP A 1 69 ? 1.596 -6.131 -4.598 1.00 89.06 69 ASP A O 1
ATOM 542 N N . THR A 1 70 ? 0.965 -7.406 -6.337 1.00 88.06 70 THR A N 1
ATOM 543 C CA . THR A 1 70 ? -0.442 -7.478 -5.940 1.00 88.06 70 THR A CA 1
ATOM 544 C C . THR A 1 70 ? -0.607 -8.286 -4.654 1.00 88.06 70 THR A C 1
ATOM 546 O O . THR A 1 70 ? -1.348 -7.882 -3.752 1.00 88.06 70 THR A O 1
ATOM 549 N N . GLU A 1 71 ? 0.071 -9.428 -4.545 1.00 89.25 71 GLU A N 1
ATOM 550 C CA . GLU A 1 71 ? 0.061 -10.249 -3.337 1.00 89.25 71 GLU A CA 1
ATOM 551 C C . GLU A 1 71 ? 0.671 -9.498 -2.150 1.00 89.25 71 GLU A C 1
ATOM 553 O O . GLU A 1 71 ? 0.092 -9.475 -1.057 1.00 89.25 71 GLU A O 1
ATOM 558 N N . LEU A 1 72 ? 1.792 -8.813 -2.374 1.00 90.62 72 LEU A N 1
ATOM 559 C CA . LEU A 1 72 ? 2.446 -7.990 -1.370 1.00 90.62 72 LEU A CA 1
ATOM 560 C C . LEU A 1 72 ? 1.495 -6.909 -0.837 1.00 90.62 72 LEU A C 1
ATOM 562 O O . LEU A 1 72 ? 1.320 -6.792 0.379 1.00 90.62 72 LEU A O 1
ATOM 566 N N . LEU A 1 73 ? 0.814 -6.176 -1.724 1.00 89.00 73 LEU A N 1
ATOM 567 C CA . LEU A 1 73 ? -0.160 -5.154 -1.337 1.00 89.00 73 LEU A CA 1
ATOM 568 C C . LEU A 1 73 ? -1.317 -5.746 -0.520 1.00 89.00 73 LEU A C 1
ATOM 570 O O . LEU A 1 73 ? -1.673 -5.208 0.531 1.00 89.00 73 LEU A O 1
ATOM 574 N N . ARG A 1 74 ? -1.880 -6.884 -0.948 1.00 90.00 74 ARG A N 1
ATOM 575 C CA . ARG A 1 74 ? -2.944 -7.582 -0.200 1.00 90.00 74 ARG A CA 1
ATOM 576 C C . ARG A 1 74 ? -2.486 -7.959 1.203 1.00 90.00 74 ARG A C 1
ATOM 578 O O . ARG A 1 74 ? -3.240 -7.787 2.162 1.00 90.00 74 ARG A O 1
ATOM 585 N N . ASN A 1 75 ? -1.261 -8.457 1.335 1.00 91.19 75 ASN A N 1
ATOM 586 C CA . ASN A 1 75 ? -0.687 -8.837 2.620 1.00 91.19 75 ASN A CA 1
ATOM 587 C C . ASN A 1 75 ? -0.484 -7.620 3.533 1.00 91.19 75 ASN A C 1
ATOM 589 O O . ASN A 1 75 ? -0.806 -7.698 4.722 1.00 91.19 75 ASN A O 1
ATOM 593 N N . TYR A 1 76 ? -0.042 -6.481 2.991 1.00 90.75 76 TYR A N 1
ATOM 594 C CA . TYR A 1 76 ? 0.047 -5.229 3.746 1.00 90.75 76 TYR A CA 1
ATOM 595 C C . TYR A 1 76 ? -1.318 -4.744 4.237 1.00 90.75 76 TYR A C 1
ATOM 597 O O . TYR A 1 76 ? -1.458 -4.445 5.424 1.00 90.75 76 TYR A O 1
ATOM 605 N N . VAL A 1 77 ? -2.341 -4.735 3.376 1.00 91.62 77 VAL A N 1
ATOM 606 C CA . VAL A 1 77 ? -3.696 -4.323 3.781 1.00 91.62 77 VAL A CA 1
ATOM 607 C C . VAL A 1 77 ? -4.254 -5.267 4.849 1.00 91.62 77 VAL A C 1
ATOM 609 O O . VAL A 1 77 ? -4.741 -4.808 5.881 1.00 91.62 77 VAL A O 1
ATOM 612 N N . LYS A 1 78 ? -4.105 -6.588 4.680 1.00 90.44 78 LYS A N 1
ATOM 613 C CA . LYS A 1 78 ? -4.499 -7.578 5.699 1.00 90.44 78 LYS A CA 1
ATOM 614 C C . LYS A 1 78 ? -3.799 -7.343 7.035 1.00 90.44 78 LYS A C 1
ATOM 616 O O . LYS A 1 78 ? -4.434 -7.452 8.084 1.00 90.44 78 LYS A O 1
ATOM 621 N N . LYS A 1 79 ? -2.501 -7.029 7.011 1.00 91.25 79 LYS A N 1
ATOM 622 C CA . LYS A 1 79 ? -1.720 -6.748 8.219 1.00 91.25 79 LYS A CA 1
ATOM 623 C C . LYS A 1 79 ? -2.216 -5.483 8.919 1.00 91.25 79 LYS A C 1
ATOM 625 O O . LYS A 1 79 ? -2.434 -5.535 10.125 1.00 91.25 79 LYS A O 1
ATOM 630 N N . LEU A 1 80 ? -2.450 -4.401 8.175 1.00 91.81 80 LEU A N 1
ATOM 631 C CA . LEU A 1 80 ? -2.985 -3.142 8.705 1.00 91.81 80 LEU A CA 1
ATOM 632 C C . LEU A 1 80 ? -4.347 -3.342 9.384 1.00 91.81 80 LEU A C 1
ATOM 634 O O . LEU A 1 80 ? -4.587 -2.832 10.474 1.00 91.81 80 LEU A O 1
ATOM 638 N N . LEU A 1 81 ? -5.219 -4.129 8.758 1.00 90.56 81 LEU A N 1
ATOM 639 C CA . LEU A 1 81 ? -6.568 -4.393 9.250 1.00 90.56 81 LEU A CA 1
ATOM 640 C C . LEU A 1 81 ? -6.603 -5.293 10.493 1.00 90.56 81 LEU A C 1
ATOM 642 O O . LEU A 1 81 ? -7.386 -5.042 11.407 1.00 90.56 81 LEU A O 1
ATOM 646 N N . LYS A 1 82 ? -5.764 -6.337 10.543 1.00 86.00 82 LYS A N 1
ATOM 647 C CA . LYS A 1 82 ? -5.733 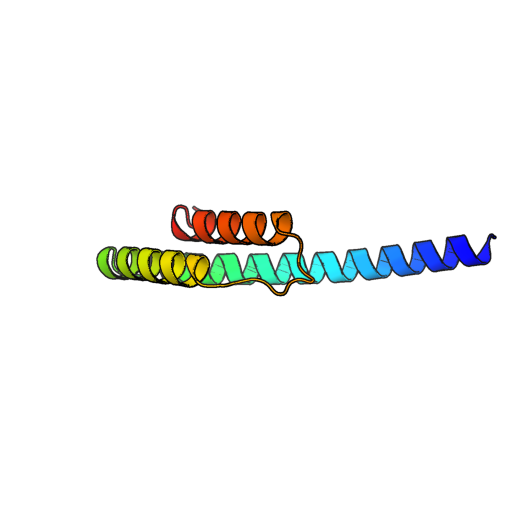-7.306 11.658 1.00 86.00 82 LYS A CA 1
ATOM 648 C C . LYS A 1 82 ? -4.875 -6.849 12.835 1.00 86.00 82 LYS A C 1
ATOM 650 O O . LYS A 1 82 ? -5.139 -7.234 13.972 1.00 86.00 82 LYS A O 1
ATOM 655 N N . HIS A 1 83 ? -3.851 -6.045 12.568 1.00 82.75 83 HIS A N 1
ATOM 656 C CA . HIS A 1 83 ? -2.906 -5.553 13.564 1.00 82.75 83 HIS A CA 1
ATOM 657 C C . HIS A 1 83 ? -2.612 -4.063 13.335 1.00 82.75 83 HIS A C 1
ATOM 659 O O . HIS A 1 83 ? -1.494 -3.722 12.937 1.00 82.75 83 HIS A O 1
ATOM 665 N N . PRO A 1 84 ? -3.586 -3.166 13.594 1.00 74.25 84 PRO A N 1
ATOM 666 C CA . PRO A 1 84 ? -3.347 -1.728 13.507 1.00 74.25 84 PRO A CA 1
ATOM 667 C C . PRO A 1 84 ? -2.183 -1.360 14.439 1.00 74.25 84 PRO A C 1
ATOM 669 O O . PRO A 1 84 ? -2.168 -1.851 15.575 1.00 74.25 84 PRO A O 1
ATOM 672 N N . ARG A 1 85 ? -1.213 -0.543 13.980 1.00 71.56 85 ARG A N 1
ATOM 673 C CA . ARG A 1 85 ? -0.002 -0.175 14.761 1.00 71.56 85 ARG A CA 1
ATOM 674 C C . ARG A 1 85 ? -0.373 0.110 16.211 1.00 71.56 85 ARG A C 1
ATOM 676 O O . ARG A 1 85 ? -1.313 0.874 16.407 1.00 71.56 85 ARG A O 1
ATOM 683 N N . GLN A 1 86 ? 0.312 -0.523 17.178 1.00 60.03 86 GLN A N 1
ATOM 684 C CA . GLN A 1 86 ? 0.078 -0.347 18.623 1.00 60.03 86 GLN A CA 1
ATOM 685 C C . GLN A 1 86 ? 0.346 1.088 19.088 1.00 60.03 86 GLN A C 1
ATOM 687 O O . GLN A 1 86 ? 1.357 1.664 18.645 1.00 60.03 86 GLN A O 1
#

pLDDT: mean 91.11, std 6.72, range [60.03, 97.94]

Solvent-accessible surface area (backbone atoms only — not comparable to full-atom values): 4941 Å² total; per-residue (Å²): 109,72,64,59,53,52,52,50,52,51,53,48,55,51,51,51,51,55,50,51,52,50,48,54,52,53,52,53,50,50,52,52,52,31,55,52,55,70,74,42,57,69,69,59,38,52,52,48,47,54,51,50,53,52,52,55,71,69,59,74,76,59,92,88,55,57,68,67,60,53,50,50,51,52,51,51,53,51,43,48,68,76,54,45,80,130

Secondary structure (DSSP, 8-state):
-HHHHHHHHHHHHHHHHHHHHHHHHHHHHHHHHHHHHHHS-HHHHHHHHHHHHHHHHH----TTS-HHHHHHHHHHHHHHHHS---

Mean predicted aligned error: 6.72 Å

Organism: Shigella boydii serotype 18 (strain CDC 3083-94 / BS512) (NCBI:txid344609)

Radius of gyration: 18.15 Å; Cα contacts (8 Å, |Δi|>4): 19; chains: 1; bounding box: 49×23×40 Å

Nearest PDB structures (foldseek):
  4v4p-assembly1_BW  TM=4.947E-01  e=9.782E+00  Thermus thermophilus HB8

Foldseek 3Di:
DVVVVVVVVVVVVVVVVVVVVVVVVVVVVLLVLLVVLVPDDPVVLVVVLVVVLVVLVPDDDDPPDDPVVSVVVSVVVNCSSVPRPD